Protein AF-A0A7S7SP80-F1 (afdb_monomer_lite)

Sequence (70 aa):
MPKHISIWFFTGVLLLVYGVIIFGAGIYALSNPPEHPVVLESLHIDIWWGVALTLIGAFYCWKFVPSGKE

Foldseek 3Di:
DPPPQPVLLVVLQVLQVVLCVLLVVLVVCVVDVDPDDDPVNVVSVSNVSSVVSNVSSVVSNVVRVPPPPD

Organism: Paludibaculum fermentans (NCBI:txid1473598)

Secondary structure (DSSP, 8-state):
------HHHHHHHHHHHHHHHHHHHHHHHHHS--SS--TTGGG-HHHHHHHHHHHHHHHHHHHHS-----

pLDDT: mean 71.9, std 12.89, range [42.28, 89.12]

Radius of gyration: 16.21 Å; chains: 1; bounding box: 46×25×43 Å

Structure (mmCIF, N/CA/C/O backbone):
data_AF-A0A7S7SP80-F1
#
_entry.id   AF-A0A7S7SP80-F1
#
loop_
_atom_site.group_PDB
_atom_site.id
_atom_site.type_symbol
_atom_site.label_atom_id
_atom_site.label_alt_id
_atom_site.label_comp_id
_atom_site.label_asym_id
_atom_site.label_entity_id
_atom_site.label_seq_id
_atom_site.pdbx_PDB_ins_code
_atom_site.Cartn_x
_atom_site.Cartn_y
_atom_site.Cartn_z
_atom_site.occupancy
_atom_site.B_iso_or_equiv
_atom_site.auth_seq_id
_atom_site.auth_comp_id
_atom_site.auth_asym_id
_atom_site.auth_atom_id
_atom_site.pdbx_PDB_model_num
ATOM 1 N N . MET A 1 1 ? -14.691 14.984 22.961 1.00 43.28 1 MET A N 1
ATOM 2 C CA . MET A 1 1 ? -14.027 13.690 23.239 1.00 43.28 1 MET A CA 1
ATOM 3 C C . MET A 1 1 ? -13.017 13.439 22.135 1.00 43.28 1 MET A C 1
ATOM 5 O O . MET A 1 1 ? -13.435 13.458 20.980 1.00 43.28 1 MET A O 1
ATOM 9 N N . PRO A 1 2 ? -11.714 13.296 22.429 1.00 46.09 2 PRO A N 1
ATOM 10 C CA . PRO A 1 2 ? -10.743 12.993 21.387 1.00 46.09 2 PRO A CA 1
ATOM 11 C C . PRO A 1 2 ? -11.090 11.623 20.794 1.00 46.09 2 PRO A C 1
ATOM 13 O O . PRO A 1 2 ? -11.123 10.618 21.500 1.00 46.09 2 PRO A O 1
ATOM 16 N N . LYS A 1 3 ? -11.417 11.584 19.499 1.00 54.28 3 LYS A N 1
ATOM 17 C CA . LYS A 1 3 ? -11.520 10.332 18.746 1.00 54.28 3 LYS A CA 1
ATOM 18 C C . LYS A 1 3 ? -10.101 9.776 18.650 1.00 54.28 3 LYS A C 1
ATOM 20 O O . LYS A 1 3 ? -9.330 10.216 17.805 1.00 54.28 3 LYS A O 1
ATOM 25 N N . HIS A 1 4 ? -9.736 8.875 19.559 1.00 62.56 4 HIS A N 1
ATOM 26 C CA . HIS A 1 4 ? -8.472 8.151 19.486 1.00 62.56 4 HIS A CA 1
ATOM 27 C C . HIS A 1 4 ? -8.503 7.289 18.223 1.00 62.56 4 HIS A C 1
ATOM 29 O O . HIS A 1 4 ? -9.113 6.222 18.191 1.00 62.56 4 HIS A O 1
ATOM 35 N N . ILE A 1 5 ? -7.898 7.794 17.151 1.00 66.38 5 ILE A N 1
ATOM 36 C CA . ILE A 1 5 ? -7.674 7.024 15.934 1.00 66.38 5 ILE A CA 1
ATOM 37 C C . ILE A 1 5 ? -6.764 5.863 16.330 1.00 66.38 5 ILE A C 1
ATOM 39 O O . ILE A 1 5 ? -5.687 6.074 16.890 1.00 66.38 5 ILE A O 1
ATOM 43 N N . SER A 1 6 ? -7.221 4.632 16.095 1.00 72.19 6 SER A N 1
ATOM 44 C CA . SER A 1 6 ? -6.398 3.455 16.360 1.00 72.19 6 SER A CA 1
ATOM 45 C C . SER A 1 6 ? -5.133 3.543 15.516 1.00 72.19 6 SER A C 1
ATOM 47 O O . SER A 1 6 ? -5.213 3.684 14.298 1.00 72.19 6 SER A O 1
ATOM 49 N N . ILE A 1 7 ? -3.969 3.426 16.155 1.00 79.88 7 ILE A N 1
ATOM 50 C CA . ILE A 1 7 ? -2.659 3.422 15.482 1.00 79.88 7 ILE A CA 1
ATOM 51 C C . ILE A 1 7 ? -2.649 2.393 14.341 1.00 79.88 7 ILE A C 1
ATOM 53 O O . ILE A 1 7 ? -2.158 2.676 13.260 1.00 79.88 7 ILE A O 1
ATOM 57 N N . TRP A 1 8 ? -3.31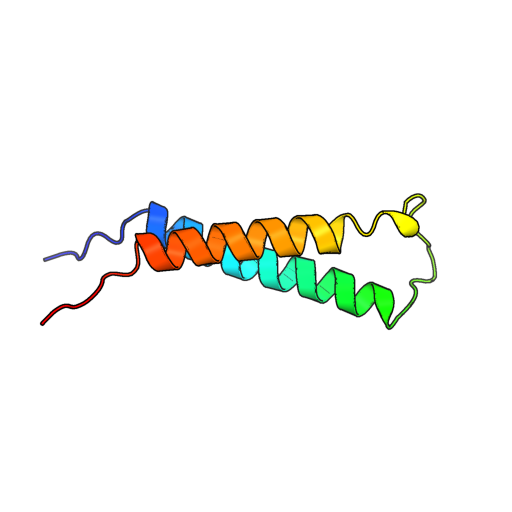7 1.254 14.529 1.00 78.62 8 TRP A N 1
ATOM 58 C CA . TRP A 1 8 ? -3.505 0.218 13.512 1.00 78.62 8 TRP A CA 1
ATOM 59 C C . TRP A 1 8 ? -4.254 0.672 12.252 1.00 78.62 8 TRP A C 1
ATOM 61 O O . TRP A 1 8 ? -3.916 0.228 11.158 1.00 78.62 8 TRP A O 1
ATOM 71 N N . PHE A 1 9 ? -5.232 1.575 12.379 1.00 76.62 9 PHE A N 1
ATOM 72 C CA . PHE A 1 9 ? -5.896 2.186 11.224 1.00 76.62 9 PHE A CA 1
ATOM 73 C C . PHE A 1 9 ? -4.922 3.095 10.468 1.00 76.62 9 PHE A C 1
ATOM 75 O O . PHE A 1 9 ? -4.809 3.005 9.249 1.00 76.62 9 PHE A O 1
ATOM 82 N N . PHE A 1 10 ? -4.161 3.917 11.196 1.00 82.06 10 PHE A N 1
ATOM 83 C CA . PHE A 1 10 ? -3.152 4.797 10.605 1.00 82.06 10 PHE A CA 1
ATOM 84 C C . PHE A 1 10 ? -2.051 4.006 9.882 1.00 82.06 10 PHE A C 1
ATOM 86 O O . PHE A 1 10 ? -1.755 4.282 8.721 1.00 82.06 10 PHE A O 1
ATOM 93 N N . THR A 1 11 ? -1.496 2.975 10.523 1.00 85.69 11 THR A N 1
ATOM 94 C CA . THR A 1 11 ? -0.495 2.084 9.923 1.00 85.69 11 THR A CA 1
ATOM 95 C C . THR A 1 11 ? -1.050 1.341 8.705 1.00 85.69 11 THR A C 1
ATOM 97 O O . THR A 1 11 ? -0.340 1.207 7.713 1.00 85.69 11 THR A O 1
ATOM 100 N N . GLY A 1 12 ? -2.319 0.915 8.735 1.00 85.38 12 GLY A N 1
ATOM 101 C CA . GLY A 1 12 ? -2.996 0.293 7.593 1.00 85.38 12 GLY A CA 1
ATOM 102 C C . GLY A 1 12 ? -3.104 1.214 6.376 1.00 85.38 12 GLY A C 1
ATOM 103 O O . GLY A 1 12 ? -2.757 0.806 5.269 1.00 85.38 12 GLY A O 1
ATOM 104 N N . VAL A 1 13 ? -3.507 2.473 6.584 1.00 85.00 13 VAL A N 1
ATOM 105 C CA . VAL A 1 13 ? -3.559 3.491 5.518 1.00 85.00 13 VAL A CA 1
ATOM 106 C C . VAL A 1 13 ? -2.165 3.756 4.956 1.00 85.00 13 VAL A C 1
ATOM 108 O O . VAL A 1 13 ? -1.994 3.803 3.739 1.00 85.00 13 VAL A O 1
ATOM 111 N N . LEU A 1 14 ? -1.161 3.885 5.826 1.00 88.12 14 LEU A N 1
ATOM 112 C CA . LEU A 1 14 ? 0.217 4.131 5.409 1.00 88.12 14 LEU A CA 1
ATOM 113 C C . LEU A 1 14 ? 0.751 2.973 4.549 1.00 88.12 14 LEU A C 1
ATOM 115 O O . LEU A 1 14 ? 1.286 3.207 3.468 1.00 88.12 14 LEU A O 1
ATOM 119 N N . LEU A 1 15 ? 0.536 1.728 4.990 1.00 86.56 15 LEU A N 1
ATOM 120 C CA . LEU A 1 15 ? 0.883 0.514 4.243 1.00 86.56 15 LEU A CA 1
ATOM 121 C C . LEU A 1 15 ? 0.179 0.451 2.888 1.00 86.56 15 LEU A C 1
ATOM 123 O O . LEU A 1 15 ? 0.807 0.096 1.896 1.00 86.56 15 LEU A O 1
ATOM 127 N N . LEU A 1 16 ? -1.102 0.822 2.833 1.00 86.38 16 LEU A N 1
ATOM 128 C CA . LEU A 1 16 ? -1.863 0.841 1.588 1.00 86.38 16 LEU A CA 1
ATOM 129 C C . LEU A 1 16 ? -1.298 1.868 0.603 1.00 86.38 16 LEU A C 1
ATOM 131 O O . LEU A 1 16 ? -1.082 1.532 -0.559 1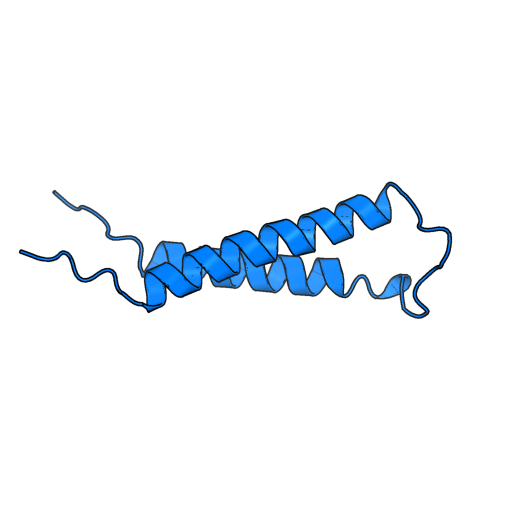.00 86.38 16 LEU A O 1
ATOM 135 N N . VAL A 1 17 ? -1.018 3.093 1.059 1.00 89.12 17 VAL A N 1
ATOM 136 C CA . VAL A 1 17 ? -0.436 4.151 0.217 1.00 89.12 17 VAL A CA 1
ATOM 137 C C . VAL A 1 17 ? 0.940 3.733 -0.300 1.00 89.12 17 VAL A C 1
ATOM 139 O O . VAL A 1 17 ? 1.185 3.807 -1.503 1.00 89.12 17 VAL A O 1
ATOM 142 N N . TYR A 1 18 ? 1.818 3.233 0.574 1.00 84.25 18 TYR A N 1
ATOM 143 C CA . TYR A 1 18 ? 3.136 2.748 0.161 1.00 84.25 18 TYR A CA 1
ATOM 144 C C . TYR A 1 18 ? 3.046 1.550 -0.788 1.00 84.25 18 TYR A C 1
ATOM 146 O O . TYR A 1 18 ? 3.752 1.530 -1.793 1.00 84.25 18 TYR A O 1
ATOM 154 N N . GLY A 1 19 ? 2.157 0.589 -0.524 1.00 84.56 19 GLY A N 1
ATOM 155 C CA . GLY A 1 19 ? 1.926 -0.556 -1.404 1.00 84.56 19 GLY A CA 1
ATOM 156 C C . GLY A 1 19 ? 1.481 -0.130 -2.802 1.00 84.56 19 GLY A C 1
ATOM 157 O O . GLY A 1 19 ? 2.040 -0.601 -3.787 1.00 84.56 19 GLY A O 1
ATOM 158 N N . VAL A 1 20 ? 0.550 0.829 -2.903 1.00 86.56 20 VAL A N 1
ATOM 159 C CA . VAL A 1 20 ? 0.090 1.374 -4.193 1.00 86.56 20 VAL A CA 1
ATOM 160 C C . VAL A 1 20 ? 1.217 2.088 -4.941 1.00 86.56 20 VAL A C 1
ATOM 162 O O . VAL A 1 20 ? 1.344 1.904 -6.150 1.00 86.56 20 VAL A O 1
ATOM 165 N N . ILE A 1 21 ? 2.052 2.867 -4.245 1.00 85.69 21 ILE A N 1
ATOM 166 C CA . ILE A 1 21 ? 3.206 3.545 -4.857 1.00 85.69 21 ILE A CA 1
ATOM 167 C C . ILE A 1 21 ? 4.217 2.519 -5.385 1.00 85.69 21 ILE A C 1
ATOM 169 O O . ILE A 1 21 ? 4.647 2.629 -6.530 1.00 85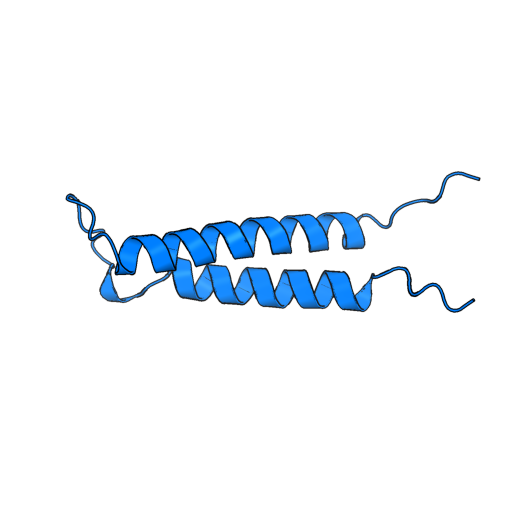.69 21 ILE A O 1
ATOM 173 N N . ILE A 1 22 ? 4.568 1.511 -4.582 1.00 83.06 22 ILE A N 1
ATOM 174 C CA . ILE A 1 22 ? 5.535 0.464 -4.949 1.00 83.06 22 ILE A CA 1
ATOM 175 C C . ILE A 1 22 ? 4.997 -0.386 -6.111 1.00 83.06 22 ILE A C 1
ATOM 177 O O . ILE A 1 22 ? 5.708 -0.638 -7.083 1.00 83.06 22 ILE A O 1
ATOM 181 N N . PHE A 1 23 ? 3.717 -0.757 -6.068 1.00 82.88 23 PHE A N 1
ATOM 182 C CA . PHE A 1 23 ? 3.052 -1.475 -7.153 1.00 82.88 23 PHE A CA 1
ATOM 183 C C . PHE A 1 23 ? 3.012 -0.649 -8.448 1.00 82.88 23 PHE A C 1
ATOM 185 O O . PHE A 1 23 ? 3.326 -1.160 -9.522 1.00 82.88 23 PHE A O 1
ATOM 192 N N . GLY A 1 24 ? 2.686 0.643 -8.348 1.00 81.00 24 GLY A N 1
ATOM 193 C CA . GLY A 1 24 ? 2.703 1.575 -9.474 1.00 81.00 24 GLY A CA 1
ATOM 194 C C . GLY A 1 24 ? 4.102 1.770 -10.061 1.00 81.00 24 GLY A C 1
ATOM 195 O O . GLY A 1 24 ? 4.244 1.793 -11.281 1.00 81.00 24 GLY A O 1
ATOM 196 N N . ALA A 1 25 ? 5.136 1.836 -9.219 1.00 79.31 25 ALA A N 1
ATOM 197 C CA . ALA A 1 25 ? 6.531 1.888 -9.653 1.00 79.31 25 ALA A CA 1
ATOM 198 C C . ALA A 1 25 ? 6.940 0.611 -10.406 1.00 79.31 25 ALA A C 1
ATOM 200 O O . ALA A 1 25 ? 7.583 0.703 -11.450 1.00 79.31 25 ALA A O 1
ATOM 201 N N . GLY A 1 26 ? 6.496 -0.564 -9.946 1.00 73.81 26 GLY A N 1
ATOM 202 C CA . GLY A 1 26 ? 6.701 -1.830 -10.651 1.00 73.81 26 GLY A CA 1
ATOM 203 C C . GLY A 1 26 ? 6.001 -1.890 -12.018 1.00 73.81 26 GLY A C 1
ATOM 204 O O . GLY A 1 26 ? 6.607 -2.315 -12.999 1.00 73.81 26 GLY A O 1
ATOM 205 N N . ILE A 1 27 ? 4.756 -1.401 -12.125 1.00 72.44 27 ILE A N 1
ATOM 206 C CA . ILE A 1 27 ? 4.048 -1.280 -13.419 1.00 72.44 27 ILE A CA 1
ATOM 207 C C . ILE A 1 27 ? 4.747 -0.272 -14.343 1.00 72.44 27 ILE A C 1
ATOM 209 O O . ILE A 1 27 ? 4.863 -0.501 -15.549 1.00 72.44 27 ILE A O 1
ATOM 213 N N . TYR A 1 28 ? 5.216 0.849 -13.790 1.00 70.56 28 TYR A N 1
ATOM 214 C CA . TYR A 1 28 ? 5.933 1.872 -14.547 1.00 70.56 28 TYR A CA 1
ATOM 215 C C . TYR A 1 28 ? 7.255 1.336 -15.107 1.00 70.56 28 TYR A C 1
ATOM 217 O O . TYR A 1 28 ? 7.540 1.563 -16.282 1.00 70.56 28 TYR A O 1
ATOM 225 N N . ALA A 1 29 ? 8.005 0.568 -14.313 1.00 67.50 29 ALA A N 1
ATOM 226 C CA . ALA A 1 29 ? 9.224 -0.112 -14.748 1.00 67.50 29 ALA A CA 1
ATOM 227 C C . ALA A 1 29 ? 8.963 -1.142 -15.864 1.00 67.50 29 ALA A C 1
ATOM 229 O O . ALA A 1 29 ? 9.807 -1.328 -16.733 1.00 67.50 29 ALA A O 1
ATOM 230 N N . LEU A 1 30 ? 7.774 -1.760 -15.898 1.00 67.50 30 LEU A N 1
ATOM 231 C CA . LEU A 1 30 ? 7.379 -2.667 -16.982 1.00 67.50 30 LEU A CA 1
ATOM 232 C C . LEU A 1 30 ? 7.103 -1.929 -18.306 1.00 67.50 30 LEU A C 1
ATOM 234 O O . LEU A 1 30 ? 7.296 -2.494 -19.379 1.00 67.50 30 LEU A O 1
ATOM 238 N N . SER A 1 31 ? 6.642 -0.675 -18.238 1.00 67.12 31 SER A N 1
ATOM 239 C CA . SER A 1 31 ? 6.307 0.138 -19.421 1.00 67.12 31 SER A CA 1
ATOM 240 C C . SER A 1 31 ? 7.476 0.998 -19.917 1.00 67.12 31 SER A C 1
ATOM 242 O O . SER A 1 31 ? 7.549 1.299 -21.105 1.00 67.12 31 SER A O 1
ATOM 244 N N . ASN A 1 32 ? 8.382 1.397 -19.019 1.00 63.47 32 ASN A N 1
ATOM 245 C CA . ASN A 1 32 ? 9.587 2.168 -19.318 1.00 63.47 32 ASN A CA 1
ATOM 246 C C . ASN A 1 32 ? 10.806 1.390 -18.806 1.00 63.47 32 ASN A C 1
ATOM 248 O O . ASN A 1 32 ? 11.155 1.548 -17.633 1.00 63.47 32 ASN A O 1
ATOM 252 N N . PRO A 1 33 ? 11.444 0.553 -19.646 1.00 60.34 33 PRO A N 1
ATOM 253 C CA . PRO A 1 33 ? 12.640 -0.170 -19.238 1.00 60.34 33 PRO A CA 1
ATOM 254 C C . PRO A 1 33 ? 13.740 0.842 -18.866 1.00 60.34 33 PRO A C 1
ATOM 256 O O . PRO A 1 33 ? 14.084 1.694 -19.692 1.00 60.34 33 PRO A O 1
ATOM 259 N N . PRO A 1 34 ? 14.261 0.821 -17.627 1.00 58.78 34 PRO A N 1
ATOM 260 C CA . PRO A 1 34 ? 15.321 1.729 -17.208 1.00 58.78 34 PRO A CA 1
ATOM 261 C C . PRO A 1 34 ? 16.645 1.399 -17.919 1.00 58.78 34 PRO A C 1
ATOM 263 O O . PRO A 1 34 ? 16.968 0.238 -18.146 1.00 58.78 34 PRO A O 1
ATOM 266 N N . GLU A 1 35 ? 17.458 2.421 -18.225 1.00 57.38 35 GLU A N 1
ATOM 267 C CA . GLU A 1 35 ? 18.780 2.264 -18.873 1.00 57.38 35 GLU A CA 1
ATOM 268 C C . GLU A 1 35 ? 19.780 1.420 -18.052 1.00 57.38 35 GLU A C 1
ATOM 270 O O . GLU A 1 35 ? 20.780 0.936 -18.581 1.00 57.38 35 GLU A O 1
ATOM 275 N N . HIS A 1 36 ? 19.495 1.208 -16.762 1.00 58.88 36 HIS A N 1
ATOM 276 C CA . HIS A 1 36 ? 20.239 0.329 -15.865 1.00 58.88 36 HIS A CA 1
ATOM 277 C C . HIS A 1 36 ? 19.330 -0.807 -15.372 1.00 58.88 36 HIS A C 1
ATOM 279 O O . HIS A 1 36 ? 18.652 -0.635 -14.354 1.00 58.88 36 HIS A O 1
ATOM 285 N N . PRO A 1 37 ? 19.306 -1.964 -16.057 1.00 55.81 37 PRO A N 1
ATOM 286 C CA . PRO A 1 37 ? 18.509 -3.100 -15.619 1.00 55.81 37 PRO A CA 1
ATOM 287 C C . PRO A 1 37 ? 19.039 -3.600 -14.273 1.00 55.81 37 PRO A C 1
ATOM 289 O O . PRO A 1 37 ? 20.225 -3.908 -14.116 1.00 55.81 37 PRO A O 1
ATOM 292 N N . VAL A 1 38 ? 18.164 -3.676 -13.271 1.00 56.94 38 VAL A N 1
ATOM 293 C CA . VAL A 1 38 ? 18.483 -4.379 -12.027 1.00 56.94 38 VAL A CA 1
ATOM 294 C C . VAL A 1 38 ? 18.703 -5.857 -12.359 1.00 56.94 38 VAL A C 1
ATOM 296 O O . VAL A 1 38 ? 17.928 -6.464 -13.090 1.00 56.94 38 VAL A O 1
ATOM 299 N N . VAL A 1 39 ? 19.757 -6.465 -11.806 1.00 58.12 39 VAL A N 1
ATOM 300 C CA . VAL A 1 39 ? 20.187 -7.860 -12.078 1.00 58.12 39 VAL A CA 1
ATOM 301 C C . VAL A 1 39 ? 19.072 -8.908 -11.854 1.00 58.12 39 VAL A C 1
ATOM 303 O O . VAL A 1 39 ? 19.185 -10.041 -12.315 1.00 58.12 39 VAL A O 1
ATOM 306 N N . LEU A 1 40 ? 17.973 -8.521 -11.195 1.00 59.41 40 LEU A N 1
ATOM 307 C CA . LEU A 1 40 ? 16.776 -9.317 -10.919 1.00 59.41 40 LEU A CA 1
ATOM 308 C C . LEU A 1 40 ? 15.481 -8.730 -11.535 1.00 59.41 40 LEU A C 1
ATOM 310 O O . LEU A 1 40 ? 14.400 -8.917 -10.976 1.00 59.41 40 LEU A O 1
ATOM 314 N N . GLU A 1 41 ? 15.547 -8.045 -12.684 1.00 54.09 41 GLU A N 1
ATOM 315 C CA . GLU A 1 41 ? 14.354 -7.543 -13.402 1.00 54.09 41 GLU A CA 1
ATOM 316 C C . GLU A 1 41 ? 13.284 -8.624 -13.615 1.00 54.09 41 GLU A C 1
ATOM 318 O O . GLU A 1 41 ? 12.094 -8.335 -13.518 1.00 54.09 41 GLU A O 1
ATOM 323 N N . SER A 1 42 ? 13.686 -9.882 -13.820 1.00 55.28 42 SER A N 1
ATOM 324 C CA . SER A 1 42 ? 12.766 -11.009 -14.019 1.00 55.28 42 SER A CA 1
ATOM 325 C C . SER A 1 42 ? 11.957 -11.394 -12.779 1.00 55.28 42 SER A C 1
ATOM 327 O O . SER A 1 42 ? 10.939 -12.073 -12.915 1.00 55.28 42 SER A O 1
ATOM 329 N N . LEU A 1 43 ? 12.384 -10.994 -11.575 1.00 62.78 43 LEU A N 1
ATOM 330 C CA . LEU A 1 43 ? 11.718 -11.408 -10.340 1.00 62.78 43 LEU A CA 1
ATOM 331 C C . LEU A 1 43 ? 10.581 -10.458 -9.943 1.00 62.78 43 LEU A C 1
ATOM 333 O O . LEU A 1 43 ? 9.767 -10.820 -9.096 1.00 62.78 43 LEU A O 1
ATOM 337 N N . HIS A 1 44 ? 10.503 -9.274 -10.567 1.00 67.25 44 HIS A N 1
ATOM 338 C CA . HIS A 1 44 ? 9.450 -8.279 -10.327 1.00 67.25 44 HIS A CA 1
ATOM 339 C C . HIS A 1 44 ? 9.156 -8.100 -8.823 1.00 67.25 44 HIS A C 1
ATOM 341 O O . HIS A 1 44 ? 7.999 -8.049 -8.399 1.00 67.25 44 HIS A O 1
ATOM 347 N N . ILE A 1 45 ? 10.218 -8.061 -8.006 1.00 70.12 45 ILE A N 1
ATOM 348 C CA . ILE A 1 45 ? 10.133 -8.027 -6.538 1.00 70.12 45 ILE A CA 1
ATOM 349 C C . ILE A 1 45 ? 9.285 -6.833 -6.094 1.00 70.12 45 ILE A C 1
ATOM 351 O O . ILE A 1 45 ? 8.456 -6.984 -5.200 1.00 70.12 45 ILE A O 1
ATOM 355 N N . ASP A 1 46 ? 9.427 -5.689 -6.765 1.00 68.31 46 ASP A N 1
ATOM 356 C CA . ASP A 1 46 ? 8.633 -4.482 -6.529 1.00 68.31 46 ASP A CA 1
ATOM 357 C C . ASP A 1 46 ? 7.135 -4.710 -6.773 1.00 68.31 46 ASP A C 1
ATOM 359 O O . ASP A 1 46 ? 6.302 -4.257 -5.994 1.00 68.31 46 ASP A O 1
ATOM 363 N N . ILE A 1 47 ? 6.761 -5.484 -7.795 1.00 74.12 47 ILE A N 1
ATOM 364 C CA . ILE A 1 47 ? 5.354 -5.806 -8.065 1.00 74.12 47 ILE A CA 1
ATOM 365 C C . ILE A 1 47 ? 4.826 -6.762 -6.993 1.00 74.12 47 ILE A C 1
ATOM 367 O O . ILE A 1 47 ? 3.770 -6.503 -6.420 1.00 74.12 47 ILE A O 1
AT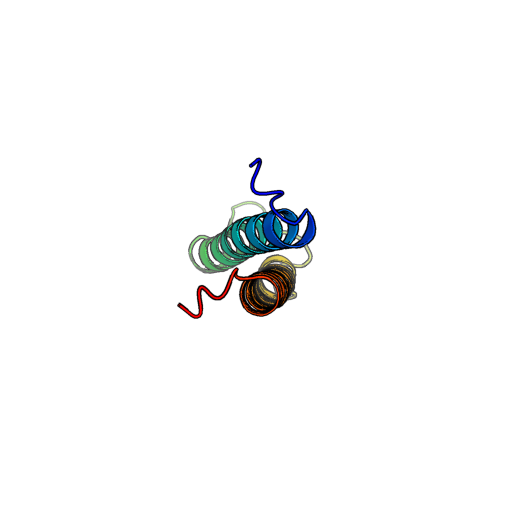OM 371 N N . TRP A 1 48 ? 5.554 -7.837 -6.677 1.00 80.12 48 TRP A N 1
ATOM 372 C CA . TRP A 1 48 ? 5.127 -8.824 -5.676 1.00 80.12 48 TRP A CA 1
ATOM 373 C C . TRP A 1 48 ? 4.984 -8.218 -4.277 1.00 80.12 48 TRP A C 1
ATOM 375 O O . TRP A 1 48 ? 3.969 -8.433 -3.608 1.00 80.12 48 TRP A O 1
ATOM 385 N N . TRP A 1 49 ? 5.966 -7.426 -3.845 1.00 78.06 49 TRP A N 1
ATOM 386 C CA . TRP A 1 49 ? 5.901 -6.716 -2.570 1.00 78.06 49 TRP A CA 1
ATOM 387 C C . TRP A 1 49 ? 4.876 -5.589 -2.588 1.00 78.06 49 TRP A C 1
ATOM 389 O O . TRP A 1 49 ? 4.177 -5.417 -1.593 1.00 78.06 49 TRP A O 1
ATOM 399 N N . GLY A 1 50 ? 4.722 -4.874 -3.705 1.00 82.38 50 GLY A N 1
ATOM 400 C CA . GLY A 1 50 ? 3.656 -3.891 -3.889 1.00 82.38 50 GLY A CA 1
ATOM 401 C C . GLY A 1 50 ? 2.274 -4.516 -3.697 1.00 82.38 50 GLY A C 1
ATOM 402 O O . GLY A 1 50 ? 1.509 -4.058 -2.854 1.00 82.38 50 GLY A O 1
ATOM 403 N N . VAL A 1 51 ? 1.988 -5.630 -4.381 1.00 84.94 51 VAL A N 1
ATOM 404 C CA . VAL A 1 51 ? 0.732 -6.390 -4.235 1.00 84.94 51 VAL A CA 1
ATOM 405 C C . VAL A 1 51 ? 0.532 -6.870 -2.797 1.00 84.94 51 VAL A C 1
ATOM 407 O O . VAL A 1 51 ? -0.551 -6.686 -2.238 1.00 84.94 51 VAL A O 1
ATOM 410 N N . ALA A 1 52 ? 1.560 -7.452 -2.173 1.00 86.44 52 ALA A N 1
ATOM 411 C CA . ALA A 1 52 ? 1.481 -7.925 -0.792 1.00 86.44 52 ALA A CA 1
ATOM 412 C C . ALA A 1 52 ? 1.180 -6.779 0.192 1.00 86.44 52 ALA A C 1
ATOM 414 O O . ALA A 1 52 ? 0.278 -6.898 1.023 1.00 86.44 52 ALA A O 1
ATOM 415 N N . LEU A 1 53 ? 1.882 -5.648 0.071 1.00 85.31 53 LEU A N 1
ATOM 416 C CA . LEU A 1 53 ? 1.690 -4.466 0.914 1.00 85.31 53 LEU A CA 1
ATOM 417 C C . LEU A 1 53 ? 0.317 -3.825 0.692 1.00 85.31 53 LEU A C 1
ATOM 419 O O . LEU A 1 53 ? -0.346 -3.465 1.665 1.00 85.31 53 LEU A O 1
ATOM 423 N N . THR A 1 54 ? -0.152 -3.742 -0.555 1.00 85.75 54 THR A N 1
ATOM 424 C CA . THR A 1 54 ? -1.491 -3.238 -0.881 1.00 85.75 54 THR A CA 1
ATOM 425 C C . THR A 1 54 ? -2.581 -4.138 -0.307 1.00 85.75 54 THR A C 1
ATOM 427 O O . THR A 1 54 ? -3.520 -3.623 0.298 1.00 85.75 54 THR A O 1
ATOM 430 N N . LEU A 1 55 ? -2.467 -5.464 -0.433 1.00 87.56 55 LEU A N 1
ATOM 431 C CA . LEU A 1 55 ? -3.445 -6.407 0.121 1.00 87.56 55 LEU A CA 1
ATOM 432 C C . LEU A 1 55 ? -3.479 -6.364 1.652 1.00 87.56 55 LEU A C 1
ATOM 434 O O . LEU A 1 55 ? -4.560 -6.317 2.240 1.00 87.56 55 LEU A O 1
ATOM 438 N N . ILE A 1 56 ? -2.314 -6.332 2.302 1.00 86.50 56 ILE A N 1
ATOM 439 C CA . ILE A 1 56 ? -2.215 -6.231 3.764 1.00 86.50 56 ILE A CA 1
ATOM 440 C C . ILE A 1 56 ? -2.757 -4.878 4.240 1.00 86.50 56 ILE A C 1
ATOM 442 O O . ILE A 1 56 ? -3.561 -4.836 5.171 1.00 86.50 56 ILE A O 1
ATOM 446 N N . GLY A 1 57 ? -2.379 -3.776 3.588 1.00 82.81 57 GLY A N 1
ATOM 447 C CA . GLY A 1 57 ? -2.886 -2.437 3.890 1.00 82.81 57 GLY A CA 1
ATOM 448 C C . GLY A 1 57 ? -4.402 -2.332 3.705 1.00 82.81 57 GLY A C 1
ATOM 449 O O . GLY A 1 57 ? -5.093 -1.803 4.574 1.00 82.81 57 GLY A O 1
ATOM 450 N N . ALA A 1 58 ? -4.944 -2.912 2.629 1.00 83.06 58 ALA A N 1
ATOM 451 C CA . ALA A 1 58 ? -6.383 -2.971 2.371 1.00 83.06 58 ALA A CA 1
ATOM 452 C C . ALA A 1 58 ? -7.115 -3.807 3.421 1.00 83.06 58 ALA A C 1
ATOM 454 O O . ALA A 1 58 ? -8.154 -3.378 3.924 1.00 83.06 58 ALA A O 1
ATOM 455 N N . PHE A 1 59 ? -6.552 -4.949 3.815 1.00 84.44 59 PHE A N 1
ATOM 456 C CA . PHE A 1 59 ? -7.094 -5.775 4.888 1.00 84.44 59 PHE A CA 1
ATOM 457 C C . PHE A 1 59 ? -7.120 -5.027 6.226 1.00 84.44 59 PHE A C 1
ATOM 459 O O . PHE A 1 59 ? -8.142 -5.034 6.913 1.00 84.44 59 PHE A O 1
ATOM 466 N N . TYR A 1 60 ? -6.037 -4.331 6.583 1.00 76.56 60 TYR A N 1
ATOM 467 C CA . TYR A 1 60 ? -5.979 -3.520 7.801 1.00 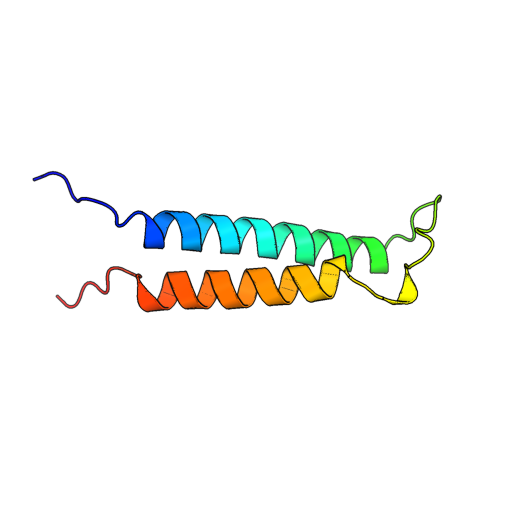76.56 60 TYR A CA 1
ATOM 468 C C . TYR A 1 60 ? -6.977 -2.362 7.769 1.00 76.56 60 TYR A C 1
ATOM 470 O O . TYR A 1 60 ? -7.712 -2.177 8.741 1.00 76.56 60 TYR A O 1
ATOM 478 N N . CYS A 1 61 ? -7.059 -1.633 6.652 1.00 74.69 61 CYS A N 1
ATOM 479 C CA . CYS A 1 61 ? -8.077 -0.607 6.447 1.00 74.69 61 CYS A CA 1
ATOM 480 C C . CYS A 1 61 ? -9.481 -1.186 6.600 1.00 74.69 61 CYS A C 1
ATOM 482 O O . CYS A 1 61 ? -10.291 -0.596 7.294 1.00 74.69 61 CYS A O 1
ATOM 484 N N . TRP A 1 62 ? -9.783 -2.349 6.029 1.00 78.44 62 TRP A N 1
ATOM 485 C CA . TRP A 1 62 ? -11.122 -2.932 6.115 1.00 78.44 62 TRP A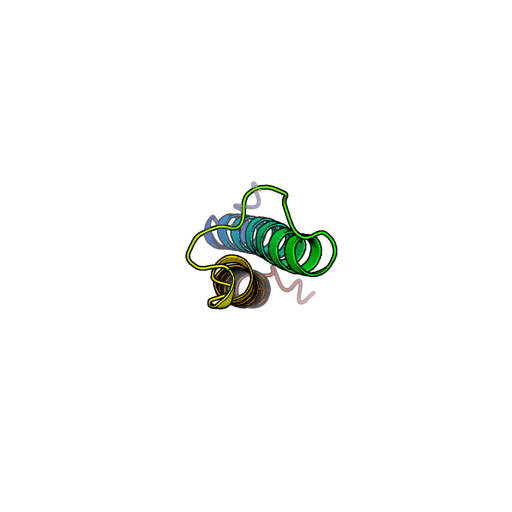 CA 1
ATOM 486 C C . TRP A 1 62 ? -11.459 -3.448 7.522 1.00 78.44 62 TRP A C 1
ATOM 488 O O . TRP A 1 62 ? -12.571 -3.252 8.011 1.00 78.44 62 TRP A O 1
ATOM 498 N N . LYS A 1 63 ? -10.485 -4.046 8.218 1.00 75.12 63 LYS A N 1
ATOM 499 C CA . LYS A 1 63 ? -10.632 -4.562 9.589 1.00 75.12 63 LYS A CA 1
ATOM 500 C C . LYS A 1 63 ? -10.802 -3.450 10.628 1.00 75.12 63 LYS A C 1
ATOM 502 O O . LYS A 1 63 ? -11.518 -3.654 11.609 1.00 75.12 63 LYS A O 1
ATOM 507 N N . PHE A 1 64 ? -10.105 -2.330 10.441 1.00 67.44 64 PHE A N 1
ATOM 508 C CA . PHE A 1 64 ? -10.067 -1.197 11.371 1.00 67.44 64 PHE A CA 1
ATOM 509 C C . PHE A 1 64 ? -10.792 0.045 10.857 1.00 67.44 64 PHE A C 1
ATOM 511 O O . PHE A 1 64 ? -10.752 1.079 11.527 1.00 67.44 64 PHE A O 1
ATOM 518 N N . VAL A 1 65 ? -11.463 -0.039 9.703 1.00 63.38 65 VAL A N 1
ATOM 519 C CA . VAL A 1 65 ? -12.371 1.012 9.249 1.00 63.38 65 VAL A CA 1
ATOM 520 C C . VAL A 1 65 ? -13.345 1.240 10.398 1.00 63.38 65 VAL A C 1
ATOM 522 O O . VAL A 1 65 ? -13.953 0.275 10.880 1.00 63.38 65 VAL A O 1
ATOM 525 N N . PRO A 1 66 ? -13.477 2.485 10.888 1.00 60.72 66 PRO A N 1
ATOM 526 C CA . PRO A 1 66 ? -14.527 2.819 11.823 1.00 60.72 66 PRO A CA 1
ATOM 527 C C . PRO A 1 66 ? -15.828 2.678 11.038 1.00 60.72 66 PRO A C 1
ATOM 529 O O . PRO A 1 66 ? -16.277 3.612 10.381 1.00 60.72 66 PRO A O 1
ATOM 532 N N . SER A 1 67 ? -16.381 1.464 11.023 1.00 54.38 67 SER A N 1
ATOM 533 C CA . SER A 1 67 ? -17.713 1.200 10.513 1.00 54.38 67 SER A CA 1
ATOM 534 C C . SER A 1 67 ? -18.641 1.988 11.421 1.00 54.38 67 SER A C 1
ATOM 536 O O . SER A 1 67 ? -18.978 1.554 12.521 1.00 54.38 67 SER A O 1
ATOM 538 N N . GLY A 1 68 ? -18.968 3.201 10.982 1.00 54.25 68 GLY A N 1
ATOM 539 C CA . GLY A 1 68 ? -20.130 3.930 11.442 1.00 54.25 68 GLY A CA 1
ATOM 540 C C . GLY A 1 68 ? -21.342 3.099 11.066 1.00 54.25 68 GLY A C 1
ATOM 541 O O . GLY A 1 68 ? -21.937 3.302 10.016 1.00 54.25 68 GLY A O 1
ATOM 542 N N . LYS A 1 69 ? -21.646 2.093 11.884 1.00 42.53 69 LYS A N 1
ATOM 543 C CA . LYS A 1 69 ? -23.021 1.664 12.063 1.00 42.53 69 LYS A CA 1
ATOM 544 C C . LYS A 1 69 ? -23.622 2.672 13.028 1.00 42.53 69 LYS A C 1
ATOM 546 O O . LYS A 1 69 ? -23.464 2.557 14.241 1.00 42.53 69 LYS A O 1
ATOM 551 N N . GLU A 1 70 ? -24.129 3.735 12.419 1.00 42.28 70 GLU A N 1
ATOM 552 C CA . GLU A 1 70 ? -25.317 4.438 12.896 1.00 42.28 70 GLU A CA 1
ATOM 553 C C . GLU A 1 70 ? -26.464 3.429 13.051 1.00 42.28 70 GLU A C 1
ATOM 555 O O . GLU A 1 70 ? -26.515 2.470 12.238 1.00 42.28 70 GLU A O 1
#